Protein AF-A0A183AUZ1-F1 (afdb_monomer)

Mean predicted aligned error: 12.23 Å

Secondary structure (DSSP, 8-state):
------------HHHHHHHHHHHHHHHHHHHHHHHHHHHHHHHHH-HHHHHHHHHHTT--TTSHHHHHHHHHHHHHHHHGGGG---------

Organism: NCBI:txid27848

Radius of gyration: 25.07 Å; Cα contacts (8 Å, |Δi|>4): 16; chains: 1; bounding box: 83×48×42 Å

pLDDT: mean 79.12, std 14.85, range [37.88, 94.81]

Structure (mmCIF, N/CA/C/O backbone):
data_AF-A0A183AUZ1-F1
#
_entry.id   AF-A0A183AUZ1-F1
#
loop_
_atom_site.group_PDB
_atom_site.id
_atom_site.type_symbol
_atom_site.label_atom_id
_atom_site.label_alt_id
_atom_site.label_comp_id
_atom_site.label_asym_id
_atom_site.label_entity_id
_atom_site.label_seq_id
_atom_site.pdbx_PDB_ins_code
_atom_site.Cartn_x
_atom_site.Cartn_y
_atom_site.Cartn_z
_atom_site.occupancy
_atom_site.B_iso_or_equiv
_atom_site.auth_seq_id
_atom_site.auth_comp_id
_atom_site.auth_asym_id
_atom_site.auth_atom_id
_atom_site.pdbx_PDB_model_num
ATOM 1 N N . MET A 1 1 ? 66.352 -12.534 -24.103 1.00 37.88 1 MET A N 1
ATOM 2 C CA . MET A 1 1 ? 65.254 -12.072 -24.982 1.00 37.88 1 MET A CA 1
ATOM 3 C C . MET A 1 1 ? 64.105 -13.055 -24.801 1.00 37.88 1 MET A C 1
ATOM 5 O O . MET A 1 1 ? 64.352 -14.234 -24.957 1.00 37.88 1 MET A O 1
ATOM 9 N N . SER A 1 2 ? 62.890 -12.739 -24.373 1.00 38.69 2 SER A N 1
ATOM 10 C CA . SER A 1 2 ? 62.266 -11.484 -23.966 1.00 38.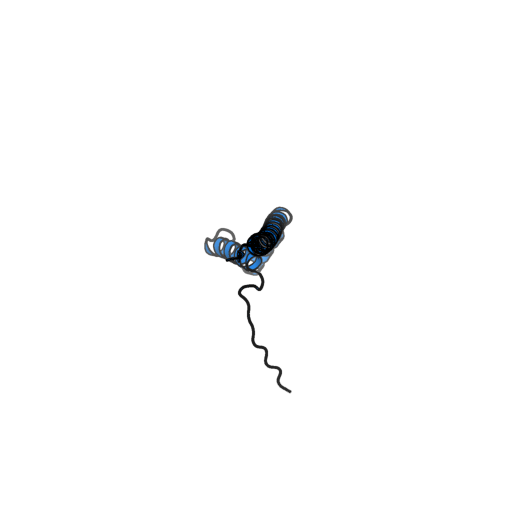69 2 SER A CA 1
ATOM 11 C C . SER A 1 2 ? 61.061 -11.860 -23.094 1.00 38.69 2 SER A C 1
ATOM 13 O O . SER A 1 2 ? 60.316 -12.774 -23.438 1.00 38.69 2 SER A O 1
ATOM 15 N N . ARG A 1 3 ? 60.879 -11.172 -21.959 1.00 47.66 3 ARG A N 1
ATOM 16 C CA . ARG A 1 3 ? 59.600 -11.159 -21.237 1.00 47.66 3 ARG A CA 1
ATOM 17 C C . ARG A 1 3 ? 58.593 -10.458 -22.146 1.00 47.66 3 ARG A C 1
ATOM 19 O O . ARG A 1 3 ? 58.834 -9.313 -22.512 1.00 47.66 3 ARG A O 1
ATOM 26 N N . LEU A 1 4 ? 57.500 -11.122 -22.501 1.00 43.28 4 LEU A N 1
ATOM 27 C CA . LEU A 1 4 ? 56.357 -10.485 -23.150 1.00 43.28 4 LEU A CA 1
ATOM 28 C C . LEU A 1 4 ? 55.141 -10.630 -22.236 1.00 43.28 4 LEU A C 1
ATOM 30 O O . LEU A 1 4 ? 54.508 -11.677 -22.141 1.00 43.28 4 LEU A O 1
ATOM 34 N N . SER A 1 5 ? 54.964 -9.557 -21.467 1.00 45.41 5 SER A N 1
ATOM 35 C CA . SER A 1 5 ? 53.728 -8.937 -20.997 1.00 45.41 5 SER A CA 1
ATOM 36 C C . SER A 1 5 ? 52.470 -9.806 -20.968 1.00 45.41 5 SER A C 1
ATOM 38 O O . SER A 1 5 ? 51.751 -9.935 -21.956 1.00 45.41 5 SER A O 1
ATOM 40 N N . ARG A 1 6 ? 52.126 -10.281 -19.767 1.00 47.62 6 ARG A N 1
ATOM 41 C CA . ARG A 1 6 ? 50.735 -10.561 -19.387 1.00 47.62 6 ARG A CA 1
ATOM 42 C C . ARG A 1 6 ? 50.053 -9.246 -18.995 1.00 47.62 6 ARG A C 1
ATOM 44 O O . ARG A 1 6 ? 49.684 -9.073 -17.845 1.00 47.62 6 ARG A O 1
ATOM 51 N N . ASP A 1 7 ? 49.911 -8.340 -19.954 1.00 47.31 7 ASP A N 1
ATOM 52 C CA . ASP A 1 7 ? 49.096 -7.130 -19.823 1.00 47.31 7 ASP A CA 1
ATOM 53 C C . ASP A 1 7 ? 48.109 -7.087 -20.991 1.00 47.31 7 ASP A C 1
ATOM 55 O O . ASP A 1 7 ? 48.272 -6.357 -21.962 1.00 47.31 7 ASP A O 1
ATOM 59 N N . VAL A 1 8 ? 47.065 -7.910 -20.899 1.00 47.84 8 VAL A N 1
ATOM 60 C CA . VAL A 1 8 ? 45.774 -7.593 -21.518 1.00 47.84 8 VAL A CA 1
ATOM 61 C C . VAL A 1 8 ? 44.773 -7.558 -20.376 1.00 47.84 8 VAL A C 1
ATOM 63 O O . VAL A 1 8 ? 44.098 -8.529 -20.040 1.00 47.84 8 VAL A O 1
ATOM 66 N N . LEU A 1 9 ? 44.773 -6.407 -19.711 1.00 49.94 9 LEU A N 1
ATOM 67 C CA . LEU A 1 9 ? 43.727 -5.960 -18.814 1.00 49.94 9 LEU A CA 1
ATOM 68 C C . LEU A 1 9 ? 42.412 -5.973 -19.610 1.00 49.94 9 LEU A C 1
ATOM 70 O O . LEU A 1 9 ? 42.254 -5.188 -20.538 1.00 49.94 9 LEU A O 1
ATOM 74 N N . ILE A 1 10 ? 41.483 -6.872 -19.281 1.00 52.34 10 ILE A N 1
ATOM 75 C CA . ILE A 1 10 ? 40.089 -6.799 -19.740 1.00 52.34 10 ILE A CA 1
ATOM 76 C C . ILE A 1 10 ? 39.328 -5.997 -18.672 1.00 52.34 10 ILE A C 1
ATOM 78 O O . ILE A 1 10 ? 38.973 -6.578 -17.644 1.00 52.34 10 ILE A O 1
ATOM 82 N N . PRO A 1 11 ? 39.025 -4.694 -18.849 1.00 52.84 11 PRO A N 1
ATOM 83 C CA . PRO A 1 11 ? 38.349 -3.907 -17.827 1.00 52.84 11 PRO A CA 1
ATOM 84 C C . PRO A 1 11 ? 36.829 -3.883 -18.056 1.00 52.84 11 PRO A C 1
ATOM 86 O O . PRO A 1 11 ? 36.185 -2.872 -17.808 1.00 52.84 11 PRO A O 1
ATOM 89 N N . HIS A 1 12 ? 36.228 -4.974 -18.552 1.00 53.34 12 HIS A N 1
ATOM 90 C CA . HIS A 1 12 ? 34.821 -4.953 -18.983 1.00 53.34 12 HIS A CA 1
ATOM 91 C C . HIS A 1 12 ? 33.857 -5.857 -18.205 1.00 53.34 12 HIS A C 1
ATOM 93 O O . HIS A 1 12 ? 32.649 -5.641 -18.289 1.00 53.34 12 HIS A O 1
ATOM 99 N N . ARG A 1 13 ? 34.343 -6.806 -17.388 1.00 51.72 13 ARG A N 1
ATOM 100 C CA . ARG A 1 13 ? 33.450 -7.594 -16.512 1.00 51.72 13 ARG A CA 1
ATOM 101 C C . ARG A 1 13 ? 32.897 -6.758 -15.355 1.00 51.72 13 ARG A C 1
ATOM 103 O O . ARG A 1 13 ? 31.696 -6.765 -15.127 1.00 51.72 13 ARG A O 1
ATOM 110 N N . GLY A 1 14 ? 33.741 -5.959 -14.697 1.00 59.47 14 GLY A N 1
ATOM 111 C CA . GLY A 1 14 ? 33.330 -5.162 -13.534 1.00 59.47 14 GLY A CA 1
ATOM 112 C C . GLY A 1 14 ? 32.326 -4.047 -13.852 1.00 59.47 14 GLY A C 1
ATOM 113 O O . GLY A 1 14 ? 31.401 -3.821 -13.077 1.00 59.47 14 GLY A O 1
ATOM 114 N N . ALA A 1 15 ? 32.462 -3.374 -14.999 1.00 68.00 15 ALA A N 1
ATOM 115 C CA . ALA A 1 15 ? 31.552 -2.297 -15.395 1.00 68.00 15 ALA A CA 1
ATOM 116 C C . ALA A 1 15 ? 30.169 -2.822 -15.821 1.00 68.00 15 ALA A C 1
ATOM 118 O O . ALA A 1 15 ? 29.154 -2.293 -15.372 1.00 68.00 15 ALA A O 1
ATOM 119 N N . ALA A 1 16 ? 30.119 -3.888 -16.629 1.00 66.06 16 ALA A N 1
ATOM 120 C CA . ALA A 1 16 ? 28.861 -4.493 -17.068 1.00 66.06 16 ALA A CA 1
ATOM 121 C C . ALA A 1 16 ? 28.093 -5.129 -15.897 1.00 66.06 16 ALA A C 1
ATOM 123 O O . ALA A 1 16 ? 26.882 -4.963 -15.779 1.00 66.06 16 ALA A O 1
ATOM 124 N N . GLU A 1 17 ? 28.798 -5.795 -14.981 1.00 63.41 17 GLU A N 1
ATOM 125 C CA . GLU A 1 17 ? 28.192 -6.443 -13.817 1.00 63.41 17 GLU A CA 1
ATOM 126 C C . GLU A 1 17 ? 27.719 -5.426 -12.767 1.00 63.41 17 GLU A C 1
ATOM 128 O O . GLU A 1 17 ? 26.631 -5.571 -12.205 1.00 63.41 17 GLU A O 1
ATOM 133 N N . LYS A 1 18 ? 28.470 -4.330 -12.571 1.00 68.19 18 LYS A N 1
ATOM 134 C CA . LYS A 1 18 ? 28.028 -3.188 -11.757 1.00 68.19 18 LYS A CA 1
ATOM 135 C C . LYS A 1 18 ? 26.814 -2.495 -12.378 1.00 68.19 18 LYS A C 1
ATOM 137 O O . LYS A 1 18 ? 25.864 -2.215 -11.654 1.00 68.19 18 LYS A O 1
ATOM 142 N N . SER A 1 19 ? 26.816 -2.268 -13.694 1.00 65.38 19 SER A N 1
ATOM 143 C CA . SER A 1 19 ? 25.707 -1.637 -14.424 1.00 65.38 19 SER A CA 1
ATOM 144 C C . SER A 1 19 ? 24.437 -2.493 -14.407 1.00 65.38 19 SER A C 1
ATOM 146 O O . SER A 1 19 ? 23.364 -1.962 -14.147 1.00 65.38 19 SER A O 1
ATOM 148 N N . MET A 1 20 ? 24.540 -3.815 -14.578 1.00 67.62 20 MET A N 1
ATOM 149 C CA . MET A 1 20 ? 23.402 -4.739 -14.493 1.00 67.62 20 MET A CA 1
ATOM 150 C C . MET A 1 20 ? 22.782 -4.762 -13.091 1.00 67.62 20 MET A C 1
ATOM 152 O O . MET A 1 20 ? 21.559 -4.715 -12.962 1.00 67.62 20 MET A O 1
ATOM 156 N N . ARG A 1 21 ? 23.612 -4.798 -12.037 1.00 65.12 21 ARG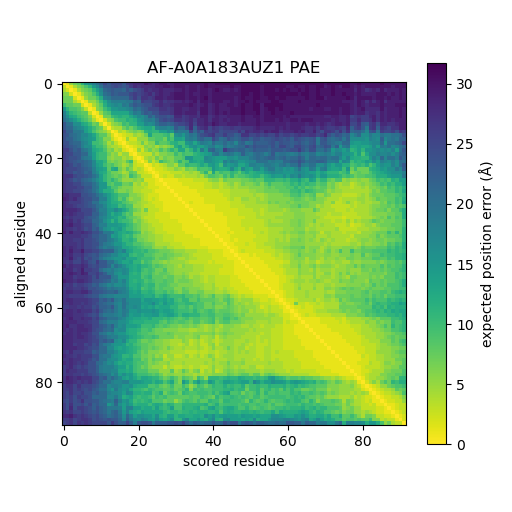 A N 1
ATOM 157 C CA . ARG A 1 21 ? 23.124 -4.725 -10.651 1.00 65.12 21 ARG A CA 1
ATOM 158 C C . ARG A 1 21 ? 22.453 -3.384 -10.368 1.00 65.12 21 ARG A C 1
ATOM 160 O O . ARG A 1 21 ? 21.362 -3.383 -9.814 1.00 65.12 21 ARG A O 1
ATOM 167 N N . HIS A 1 22 ? 23.064 -2.271 -10.778 1.00 75.06 22 HIS A N 1
ATOM 168 C CA . HIS A 1 22 ? 22.464 -0.942 -10.614 1.00 75.06 22 HIS A CA 1
ATOM 169 C C . HIS A 1 22 ? 21.146 -0.824 -11.382 1.00 75.06 22 HIS A C 1
ATOM 171 O O . HIS A 1 22 ? 20.125 -0.528 -10.782 1.00 75.06 22 HIS A O 1
ATOM 177 N N . GLY A 1 23 ? 21.123 -1.189 -12.665 1.00 76.50 23 GLY A N 1
ATOM 178 C CA . GLY A 1 23 ? 19.917 -1.102 -13.486 1.00 76.50 23 GLY A CA 1
ATOM 179 C C . GLY A 1 23 ? 18.778 -2.009 -13.006 1.00 76.50 23 GLY A C 1
ATOM 180 O O . GLY A 1 23 ? 17.609 -1.668 -13.175 1.00 76.50 23 GLY A O 1
ATOM 181 N N . ALA A 1 24 ? 19.084 -3.155 -12.387 1.00 75.81 24 ALA A N 1
ATOM 182 C CA . ALA A 1 24 ? 18.079 -3.997 -11.737 1.00 75.81 24 ALA A CA 1
ATOM 183 C C . ALA A 1 24 ? 17.532 -3.359 -10.446 1.00 75.81 24 ALA A C 1
ATOM 185 O O . ALA A 1 24 ? 16.324 -3.407 -10.210 1.00 75.81 24 ALA A O 1
ATOM 186 N N . VAL A 1 25 ? 18.395 -2.727 -9.643 1.00 78.88 25 VAL A N 1
ATOM 187 C CA . VAL A 1 25 ? 18.002 -1.974 -8.439 1.00 78.88 25 VAL A CA 1
ATOM 188 C C . VAL A 1 25 ? 17.137 -0.766 -8.806 1.00 78.88 25 VAL A C 1
ATOM 190 O O . VAL A 1 25 ? 16.075 -0.591 -8.212 1.00 78.88 25 VAL A O 1
ATOM 193 N N . ASP A 1 26 ? 17.515 -0.005 -9.833 1.00 84.75 26 ASP A N 1
ATOM 194 C CA . ASP A 1 26 ? 16.776 1.176 -10.293 1.00 84.75 26 ASP A CA 1
ATOM 195 C C . ASP A 1 26 ? 15.359 0.804 -10.755 1.00 84.75 26 ASP A C 1
ATOM 197 O O . ASP A 1 26 ? 14.375 1.452 -10.395 1.00 84.75 26 ASP A O 1
ATOM 201 N N . LYS A 1 27 ? 15.224 -0.302 -11.501 1.00 85.88 27 LYS A N 1
ATOM 202 C CA . LYS A 1 27 ? 13.915 -0.829 -11.920 1.00 85.88 27 LYS A CA 1
ATOM 203 C C . LYS A 1 27 ? 13.064 -1.277 -10.733 1.00 85.88 27 LYS A C 1
ATOM 205 O O . LYS A 1 27 ? 11.864 -1.007 -10.716 1.00 85.88 27 LYS A O 1
ATOM 210 N N . ALA A 1 28 ? 13.666 -1.943 -9.745 1.00 83.94 28 ALA A N 1
ATOM 211 C CA . ALA A 1 28 ? 12.958 -2.361 -8.538 1.00 83.94 28 ALA A CA 1
ATOM 212 C C . ALA A 1 28 ? 12.450 -1.147 -7.742 1.00 83.94 28 ALA A C 1
ATOM 214 O O . ALA A 1 28 ? 11.285 -1.112 -7.348 1.00 83.94 28 ALA A O 1
ATOM 215 N N . GLN A 1 29 ? 13.281 -0.116 -7.575 1.00 85.81 29 GLN A N 1
ATOM 216 C CA . GLN A 1 29 ? 12.900 1.129 -6.906 1.00 85.81 29 GLN A CA 1
ATOM 217 C C . GLN A 1 29 ? 11.806 1.888 -7.669 1.00 85.81 29 GLN A C 1
ATOM 219 O O . GLN A 1 29 ? 10.858 2.373 -7.050 1.00 85.81 29 GLN A O 1
ATOM 224 N N . ALA A 1 30 ? 11.878 1.939 -9.003 1.00 88.94 30 ALA A N 1
ATOM 225 C CA . ALA A 1 30 ? 10.842 2.549 -9.834 1.00 88.94 30 ALA A CA 1
ATOM 226 C C . ALA A 1 30 ? 9.486 1.835 -9.681 1.00 88.94 30 ALA A C 1
ATOM 228 O O . ALA A 1 30 ? 8.453 2.488 -9.523 1.00 88.94 30 ALA A O 1
ATOM 229 N N . ALA A 1 31 ? 9.483 0.498 -9.657 1.00 86.44 31 ALA A N 1
ATOM 230 C CA . ALA A 1 31 ? 8.273 -0.290 -9.430 1.00 86.44 31 ALA A CA 1
ATOM 231 C C . ALA A 1 31 ? 7.685 -0.059 -8.025 1.00 86.44 31 ALA A C 1
ATOM 233 O O . ALA A 1 31 ? 6.480 0.161 -7.893 1.00 86.44 31 ALA A O 1
ATOM 234 N N . MET A 1 32 ? 8.526 -0.035 -6.983 1.00 87.00 32 MET A N 1
A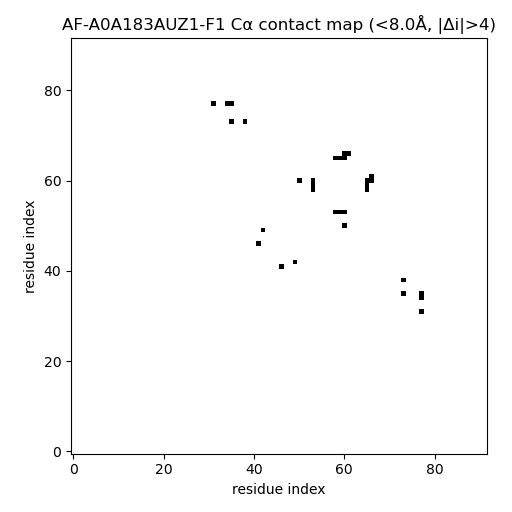TOM 235 C CA . MET A 1 32 ? 8.094 0.298 -5.617 1.00 87.00 32 MET A CA 1
ATOM 236 C C . MET A 1 32 ? 7.481 1.702 -5.545 1.00 87.00 32 MET A C 1
ATOM 238 O O . MET A 1 32 ? 6.439 1.893 -4.917 1.00 87.00 32 MET A O 1
ATOM 242 N N . GLY A 1 33 ? 8.092 2.678 -6.223 1.00 90.75 33 GLY A N 1
ATOM 243 C CA . GLY A 1 33 ? 7.573 4.041 -6.317 1.00 90.75 33 GLY A CA 1
ATOM 244 C C . GLY A 1 33 ? 6.188 4.099 -6.966 1.00 90.75 33 GLY A C 1
ATOM 245 O O . GLY A 1 33 ? 5.287 4.749 -6.434 1.00 90.75 33 GLY A O 1
ATOM 246 N N . ALA A 1 34 ? 5.985 3.364 -8.063 1.00 92.50 34 ALA A N 1
ATOM 247 C CA . ALA A 1 34 ? 4.689 3.273 -8.731 1.00 92.50 34 ALA A CA 1
ATOM 248 C C . ALA A 1 34 ? 3.615 2.638 -7.832 1.00 92.50 34 ALA A C 1
ATOM 250 O O . ALA A 1 34 ? 2.496 3.145 -7.762 1.00 92.50 34 ALA A O 1
ATOM 251 N N . ILE A 1 35 ? 3.955 1.576 -7.093 1.00 91.25 35 ILE A N 1
ATOM 252 C CA . ILE A 1 35 ? 3.034 0.940 -6.139 1.00 91.25 35 ILE A CA 1
ATOM 253 C C . ILE A 1 35 ? 2.641 1.919 -5.029 1.00 91.25 35 ILE A C 1
ATOM 255 O O . ILE A 1 35 ? 1.453 2.060 -4.744 1.00 91.25 35 ILE A O 1
ATOM 259 N N . ARG A 1 36 ? 3.598 2.653 -4.446 1.00 89.19 36 ARG A N 1
ATOM 260 C CA . ARG A 1 36 ? 3.292 3.673 -3.432 1.00 89.19 36 ARG A CA 1
ATOM 261 C C . ARG A 1 36 ? 2.340 4.737 -3.982 1.00 89.19 36 ARG A C 1
ATOM 263 O O . ARG A 1 36 ? 1.346 5.055 -3.336 1.00 89.19 36 ARG A O 1
ATOM 270 N N . ALA A 1 37 ? 2.598 5.249 -5.186 1.00 91.88 37 ALA A N 1
ATOM 271 C CA . ALA A 1 37 ? 1.724 6.233 -5.822 1.00 91.88 37 ALA A CA 1
ATOM 272 C C . ALA A 1 37 ? 0.303 5.687 -6.050 1.00 91.88 37 ALA A C 1
ATOM 274 O O . ALA A 1 37 ? -0.678 6.394 -5.822 1.00 91.88 37 ALA A O 1
ATOM 275 N N . LEU A 1 38 ? 0.179 4.416 -6.446 1.00 92.50 38 LEU A N 1
ATOM 276 C CA . LEU A 1 38 ? -1.113 3.750 -6.602 1.00 92.50 38 LEU A CA 1
ATOM 277 C C . LEU A 1 38 ? -1.860 3.618 -5.269 1.00 92.50 38 LEU A C 1
ATOM 279 O O . LEU A 1 38 ? -3.057 3.892 -5.236 1.00 92.50 38 LEU A O 1
ATOM 283 N N . ILE A 1 39 ? -1.179 3.247 -4.180 1.00 89.38 39 ILE A N 1
ATOM 284 C CA . ILE A 1 39 ? -1.781 3.166 -2.838 1.00 89.38 39 ILE A CA 1
ATOM 285 C C . ILE A 1 39 ? -2.342 4.532 -2.430 1.00 89.38 39 ILE A C 1
ATOM 287 O O . ILE A 1 39 ? -3.523 4.636 -2.101 1.00 89.38 39 ILE A O 1
ATOM 291 N N . GLN A 1 40 ? -1.531 5.589 -2.536 1.00 89.12 40 GLN A N 1
ATOM 292 C CA . GLN A 1 40 ? -1.943 6.950 -2.176 1.00 89.12 40 GLN A CA 1
ATOM 293 C C . GLN A 1 40 ? -3.114 7.443 -3.033 1.00 89.12 40 GLN A C 1
ATOM 295 O O . GLN A 1 40 ? -4.073 8.017 -2.519 1.00 89.12 40 GLN A O 1
ATOM 300 N N . ARG A 1 41 ? -3.095 7.147 -4.338 1.00 92.94 41 ARG A N 1
ATOM 301 C CA . ARG A 1 41 ? -4.207 7.466 -5.237 1.00 92.94 41 ARG A CA 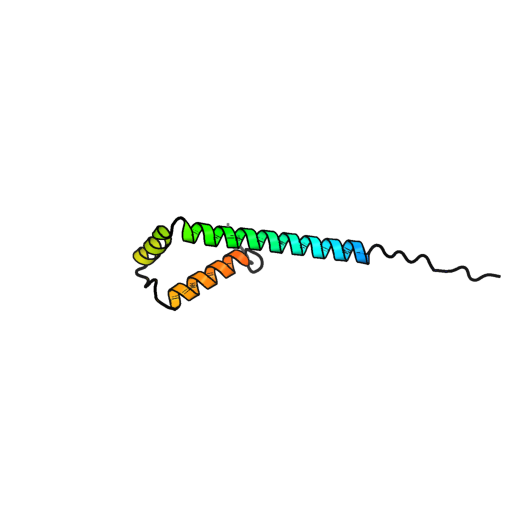1
ATOM 302 C C . ARG A 1 41 ? -5.502 6.769 -4.815 1.00 92.94 41 ARG A C 1
ATOM 304 O O . ARG A 1 41 ? -6.544 7.409 -4.783 1.00 92.94 41 ARG A O 1
ATOM 311 N N . ARG A 1 42 ? -5.457 5.476 -4.482 1.00 90.06 42 ARG A N 1
ATOM 312 C CA . ARG A 1 42 ? -6.648 4.713 -4.067 1.00 90.06 42 ARG A CA 1
ATOM 313 C C . ARG A 1 42 ? -7.225 5.223 -2.747 1.00 90.06 42 ARG A C 1
ATOM 315 O O . ARG A 1 42 ? -8.444 5.321 -2.636 1.00 90.06 42 ARG A O 1
ATOM 322 N N . LEU A 1 43 ? -6.360 5.581 -1.796 1.00 84.62 43 LEU A N 1
ATOM 323 C CA . LEU A 1 43 ? -6.755 6.210 -0.532 1.00 84.62 43 LEU A CA 1
ATOM 324 C C . LEU A 1 43 ? -7.482 7.542 -0.770 1.00 84.62 43 LEU A C 1
ATOM 326 O O . LEU A 1 43 ? -8.494 7.808 -0.129 1.00 84.62 43 LEU A O 1
ATOM 330 N N . ALA A 1 44 ? -7.001 8.350 -1.720 1.00 88.31 44 ALA A N 1
ATOM 331 C CA . ALA A 1 44 ? -7.599 9.641 -2.050 1.00 88.31 44 ALA A CA 1
ATOM 332 C C . ALA A 1 44 ? -8.897 9.530 -2.873 1.00 88.31 44 ALA A C 1
ATOM 334 O O . ALA A 1 44 ? -9.828 10.299 -2.656 1.00 88.31 44 ALA A O 1
ATOM 335 N N . GLU A 1 45 ? -8.973 8.593 -3.825 1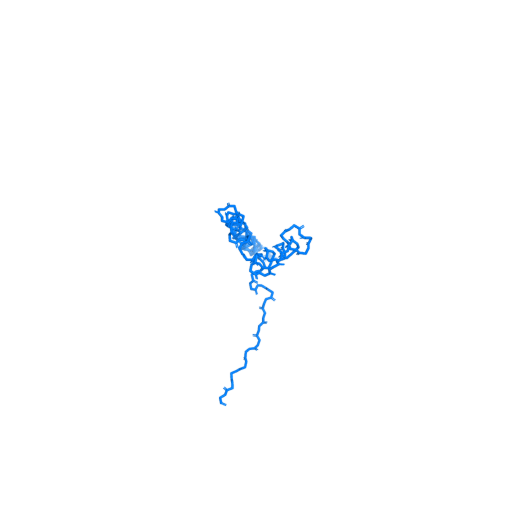.00 94.81 45 GLU A N 1
ATOM 336 C CA . GLU A 1 45 ? -10.132 8.450 -4.720 1.00 94.81 45 GLU A CA 1
ATOM 337 C C . GLU A 1 45 ? -11.353 7.828 -4.039 1.00 94.81 45 GLU A C 1
ATOM 339 O O . GLU A 1 45 ? -12.481 8.119 -4.440 1.00 94.81 45 GLU A O 1
ATOM 344 N N . ARG A 1 46 ? -11.143 6.935 -3.063 1.00 90.81 46 ARG A N 1
ATOM 345 C CA . ARG A 1 46 ? -12.216 6.198 -2.374 1.00 90.81 46 ARG A CA 1
ATOM 346 C C . ARG A 1 46 ? -11.978 6.083 -0.864 1.00 90.81 46 ARG A C 1
ATOM 348 O O . ARG A 1 46 ? -11.826 4.970 -0.349 1.00 90.81 46 ARG A O 1
ATOM 355 N N . PRO A 1 47 ? -11.949 7.211 -0.132 1.00 86.81 47 PRO A N 1
ATOM 356 C CA . PRO A 1 47 ? -11.803 7.192 1.325 1.00 86.81 47 PRO A CA 1
ATOM 357 C C . PRO A 1 47 ? -12.991 6.505 2.025 1.00 86.81 47 PRO A C 1
ATOM 359 O O . PRO A 1 47 ? -12.841 5.962 3.120 1.00 86.81 47 PRO A O 1
ATOM 362 N N . ASP A 1 48 ? -14.155 6.473 1.372 1.00 90.38 48 ASP A N 1
ATOM 363 C CA . ASP A 1 48 ? -15.386 5.830 1.832 1.00 90.38 48 ASP A CA 1
ATOM 364 C C . ASP A 1 48 ? -15.215 4.326 2.079 1.00 90.38 48 ASP A C 1
ATOM 366 O O . ASP A 1 48 ? -15.739 3.801 3.060 1.00 90.38 48 ASP A O 1
ATOM 370 N N . LEU A 1 49 ? -14.421 3.634 1.255 1.00 89.50 49 LEU A N 1
ATOM 371 C CA . LEU A 1 49 ? -14.175 2.200 1.424 1.00 89.50 49 LEU A CA 1
ATOM 372 C C . LEU A 1 49 ? -13.425 1.899 2.725 1.00 89.50 49 LEU A C 1
ATOM 374 O O . LEU A 1 49 ? -13.723 0.915 3.398 1.00 89.50 49 LEU A O 1
ATOM 378 N N . PHE A 1 50 ? -12.478 2.755 3.107 1.00 81.94 50 PHE A N 1
ATOM 379 C CA . PHE A 1 50 ? -11.717 2.587 4.344 1.00 81.94 50 PHE A CA 1
ATOM 380 C C . PHE A 1 50 ? -12.585 2.863 5.574 1.00 81.94 50 PHE A C 1
ATOM 382 O O . PHE A 1 50 ? -12.534 2.101 6.539 1.00 81.94 50 PHE A O 1
ATOM 389 N N . GLN A 1 51 ? -13.445 3.886 5.513 1.00 84.19 51 GLN A N 1
ATOM 390 C CA . GLN A 1 51 ? -14.445 4.130 6.557 1.00 84.19 51 GLN A CA 1
ATOM 391 C C . GLN A 1 51 ? -15.458 2.988 6.666 1.00 84.19 51 GLN A C 1
ATOM 393 O O . GLN A 1 51 ? -15.823 2.605 7.774 1.00 84.19 51 GLN A O 1
ATOM 398 N N . PHE A 1 52 ? -15.887 2.416 5.539 1.00 90.75 52 PHE A N 1
ATOM 399 C CA . PHE A 1 52 ? -16.799 1.277 5.522 1.00 90.75 52 PHE A CA 1
ATOM 400 C C . PHE A 1 52 ? -16.175 0.035 6.163 1.00 90.75 52 PHE A C 1
ATOM 402 O O . PHE A 1 52 ? -16.799 -0.614 6.995 1.00 90.75 52 PHE A O 1
ATOM 409 N N . VAL A 1 53 ? -14.923 -0.287 5.837 1.00 88.31 53 VAL A N 1
ATOM 410 C CA . VAL A 1 53 ? -14.218 -1.396 6.496 1.00 88.31 53 VAL A CA 1
ATOM 411 C C . VAL A 1 53 ? -14.110 -1.136 8.001 1.00 88.31 53 VAL A C 1
ATOM 413 O O . VAL A 1 53 ? -14.424 -2.017 8.798 1.00 88.31 53 VAL A O 1
ATOM 416 N N . ALA A 1 54 ? -13.736 0.080 8.407 1.00 86.44 54 ALA A N 1
ATOM 417 C CA . ALA A 1 54 ? -13.650 0.428 9.820 1.00 86.44 54 ALA A CA 1
ATOM 418 C C . ALA A 1 54 ? -15.003 0.309 10.540 1.00 86.44 54 ALA A C 1
ATOM 420 O O . ALA A 1 54 ? -15.042 -0.187 11.662 1.00 86.44 54 ALA A O 1
ATOM 421 N 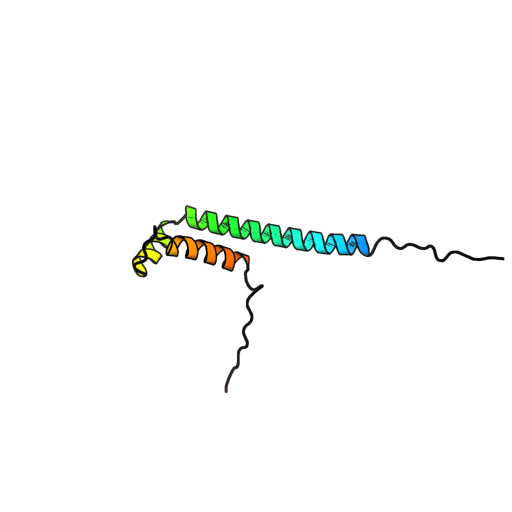N . SER A 1 55 ? -16.113 0.688 9.899 1.00 88.44 55 SER A N 1
ATOM 422 C CA . SER A 1 55 ? -17.447 0.553 10.491 1.00 88.44 55 SER A CA 1
ATOM 423 C C . SER A 1 55 ? -17.877 -0.910 10.626 1.00 88.44 55 SER A C 1
ATOM 425 O O . SER A 1 55 ? -18.379 -1.295 11.681 1.00 88.44 55 SER A O 1
ATOM 427 N N . VAL A 1 56 ? -17.609 -1.745 9.615 1.00 93.00 56 VAL A N 1
ATOM 428 C CA . VAL A 1 56 ? -17.881 -3.193 9.649 1.00 93.00 56 VAL A CA 1
ATOM 429 C C . VAL A 1 56 ? -17.138 -3.868 10.802 1.00 93.00 56 VAL A C 1
ATOM 431 O O . VAL A 1 56 ? -17.717 -4.689 11.510 1.00 93.00 56 VAL A O 1
ATOM 434 N N . PHE A 1 57 ? -15.878 -3.491 11.030 1.00 88.81 57 PHE A N 1
ATOM 435 C CA . PHE A 1 57 ? -15.059 -4.028 12.119 1.00 88.81 57 PHE A CA 1
ATOM 436 C C . PHE A 1 57 ? -15.138 -3.212 13.418 1.00 88.81 57 PHE A C 1
ATOM 438 O O . PHE A 1 57 ? -14.345 -3.454 14.325 1.00 88.81 57 PHE A O 1
ATOM 445 N N . GLN A 1 58 ? -16.059 -2.243 13.519 1.00 89.12 58 GLN A N 1
ATOM 446 C CA . GLN A 1 58 ? -16.241 -1.373 14.693 1.00 89.12 58 GLN A CA 1
ATOM 447 C C . GLN A 1 58 ? -14.923 -0.758 15.205 1.00 89.12 58 GLN A C 1
A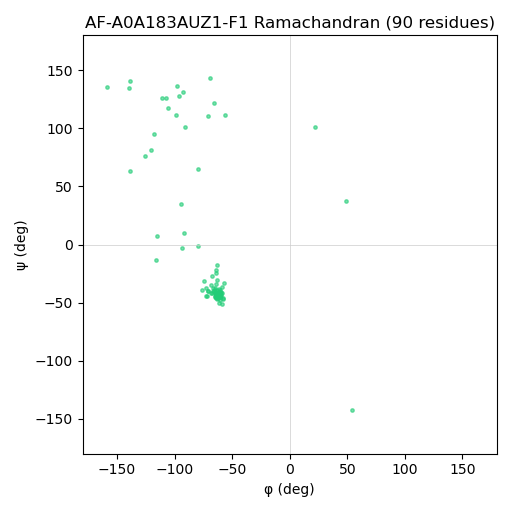TOM 449 O O . GLN A 1 58 ? -14.681 -0.633 16.404 1.00 89.12 58 GLN A O 1
ATOM 454 N N . THR A 1 59 ? -14.036 -0.405 14.278 1.00 85.06 59 THR A N 1
ATOM 455 C CA . THR A 1 59 ? -12.700 0.117 14.560 1.00 85.06 59 THR A CA 1
ATOM 456 C C . THR A 1 59 ? -12.726 1.639 14.605 1.00 85.06 59 THR A C 1
ATOM 458 O O . THR A 1 59 ? -13.218 2.288 13.683 1.00 85.06 59 THR A O 1
ATOM 461 N N . ASP A 1 60 ? -12.139 2.222 15.650 1.00 85.56 60 ASP A N 1
ATOM 462 C CA . ASP A 1 60 ? -11.914 3.665 15.708 1.00 85.56 60 ASP A CA 1
ATOM 463 C C . ASP A 1 60 ? -10.820 4.076 14.710 1.00 85.56 60 ASP A C 1
ATOM 465 O O . ASP A 1 60 ? -9.636 3.773 14.894 1.00 85.56 60 ASP A O 1
ATOM 469 N N . VAL A 1 61 ? -11.232 4.792 13.662 1.00 82.19 61 VAL A N 1
ATOM 470 C CA . VAL A 1 61 ? -10.362 5.293 12.588 1.00 82.19 61 VAL A CA 1
ATOM 471 C C . VAL A 1 61 ? -9.329 6.315 13.064 1.00 82.19 61 VAL A C 1
ATOM 473 O O . VAL A 1 61 ? -8.299 6.476 12.416 1.00 82.19 61 VAL A O 1
ATOM 476 N N . ASN A 1 62 ? -9.569 6.984 14.195 1.00 83.31 62 ASN A N 1
ATOM 477 C CA . ASN A 1 62 ? -8.636 7.956 14.770 1.00 83.31 62 ASN A CA 1
ATOM 478 C C . ASN A 1 62 ? -7.695 7.324 15.805 1.00 83.31 62 ASN A C 1
ATOM 480 O O . ASN A 1 62 ? -6.813 7.996 16.348 1.00 83.31 62 ASN A O 1
ATOM 484 N N . SER A 1 63 ? -7.868 6.034 16.098 1.00 87.00 63 SER A N 1
ATOM 485 C CA . SER A 1 63 ? -7.016 5.339 17.052 1.00 87.00 63 SER A CA 1
ATOM 486 C C . SER A 1 63 ? -5.596 5.171 16.507 1.00 87.00 63 SER A C 1
ATOM 488 O O . SER A 1 63 ? -5.373 4.865 15.335 1.00 87.00 63 SER A O 1
ATOM 490 N N . LYS A 1 64 ? -4.599 5.277 17.395 1.00 87.50 64 LYS A N 1
ATOM 491 C CA . LYS A 1 64 ? -3.190 5.017 17.044 1.00 87.50 64 LYS A CA 1
ATOM 492 C C . LYS A 1 64 ? -2.977 3.611 16.473 1.00 87.50 64 LYS A C 1
ATOM 494 O O . LYS A 1 64 ? -2.121 3.423 15.613 1.00 87.50 64 LYS A O 1
ATOM 499 N N . GLN A 1 65 ? -3.750 2.634 16.952 1.00 86.19 65 GLN A N 1
ATOM 500 C CA . GLN A 1 65 ? -3.710 1.262 16.449 1.00 86.19 65 GLN A CA 1
ATOM 501 C C . GLN A 1 65 ? -4.128 1.207 14.978 1.00 86.19 65 GLN A C 1
ATOM 503 O O . 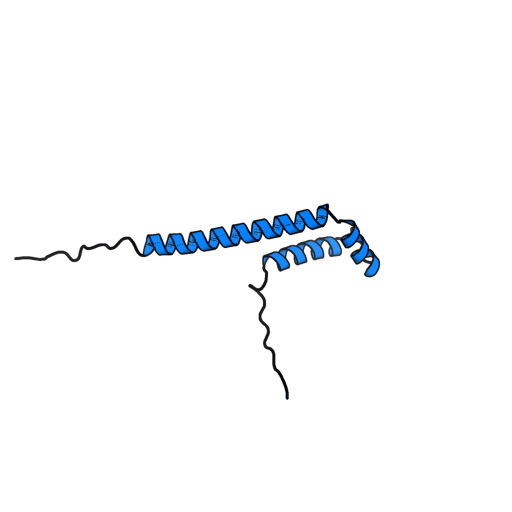GLN A 1 65 ? -3.397 0.627 14.177 1.00 86.19 65 GLN A O 1
ATOM 508 N N . HIS A 1 66 ? -5.223 1.873 14.602 1.00 83.81 66 HIS A N 1
ATOM 509 C CA . HIS A 1 66 ? -5.677 1.921 13.214 1.00 83.81 66 HIS A CA 1
ATOM 510 C C . HIS A 1 66 ? -4.635 2.561 12.284 1.00 83.81 66 HIS A C 1
ATOM 512 O O . HIS A 1 66 ? -4.265 1.961 11.275 1.00 83.81 66 HIS A O 1
ATOM 518 N N . THR A 1 67 ? -4.072 3.714 12.661 1.00 84.75 67 THR A N 1
ATOM 519 C CA . THR A 1 67 ? -3.018 4.375 11.871 1.00 84.75 67 THR A CA 1
ATOM 520 C C . THR A 1 67 ? -1.783 3.484 11.709 1.00 84.75 67 THR A C 1
ATOM 522 O O . THR A 1 67 ? -1.278 3.321 10.600 1.00 84.75 67 THR A O 1
ATOM 525 N N . SER A 1 68 ? -1.331 2.831 12.788 1.00 88.50 68 SER A N 1
ATOM 526 C CA . SER A 1 68 ? -0.186 1.910 12.730 1.00 88.50 68 SER A CA 1
ATOM 527 C C . SER A 1 68 ? -0.445 0.679 11.854 1.00 88.50 68 SER A C 1
ATOM 529 O O . SER A 1 68 ? 0.464 0.204 11.170 1.00 88.50 68 SER A O 1
ATOM 531 N N . ALA A 1 69 ? -1.686 0.183 11.822 1.00 86.56 69 ALA A N 1
ATOM 532 C CA . ALA A 1 69 ? -2.079 -0.930 10.968 1.00 86.56 69 ALA A CA 1
ATOM 533 C C . ALA A 1 69 ? -2.041 -0.538 9.483 1.00 86.56 69 ALA A C 1
ATOM 535 O O . ALA A 1 69 ? -1.523 -1.303 8.672 1.00 86.56 69 ALA A O 1
ATOM 536 N N . LEU A 1 70 ? -2.509 0.664 9.124 1.00 85.81 70 LEU A N 1
ATOM 537 C CA . LEU A 1 70 ? -2.415 1.177 7.751 1.00 85.81 70 LEU A CA 1
ATOM 538 C C . LEU A 1 70 ? -0.955 1.310 7.292 1.00 85.81 70 LEU A C 1
ATOM 540 O O . LEU A 1 70 ? -0.611 0.850 6.202 1.00 85.81 70 LEU A O 1
ATOM 544 N N . GLU A 1 71 ? -0.075 1.851 8.140 1.00 87.50 71 GLU A N 1
ATOM 545 C CA . GLU A 1 71 ? 1.361 1.935 7.841 1.00 87.50 71 GLU A CA 1
ATOM 546 C C . GLU A 1 71 ? 2.006 0.552 7.667 1.00 87.50 71 GLU A C 1
ATOM 548 O O . GLU A 1 71 ? 2.839 0.347 6.779 1.00 87.50 71 GLU A O 1
ATOM 553 N N . PHE A 1 72 ? 1.644 -0.411 8.519 1.00 89.44 72 PHE A N 1
ATOM 554 C CA . PHE A 1 72 ? 2.140 -1.783 8.428 1.00 89.44 72 PHE A CA 1
ATOM 555 C C . PHE A 1 72 ? 1.691 -2.465 7.131 1.00 89.44 72 PHE A C 1
ATOM 557 O O . PHE A 1 72 ? 2.487 -3.149 6.480 1.00 89.44 72 PHE A O 1
ATOM 564 N N . VAL A 1 73 ? 0.437 -2.256 6.728 1.00 88.50 73 VAL A N 1
ATOM 565 C CA . VAL A 1 73 ? -0.109 -2.793 5.479 1.00 88.50 73 VAL A CA 1
ATOM 566 C C . VAL A 1 73 ? 0.595 -2.181 4.268 1.00 88.50 73 VAL A C 1
ATOM 568 O O . VAL A 1 73 ? 1.015 -2.932 3.389 1.00 88.50 73 VAL A O 1
ATOM 571 N N . GLU A 1 74 ? 0.821 -0.862 4.230 1.00 86.75 74 GLU A N 1
ATOM 572 C CA . GLU A 1 74 ? 1.581 -0.225 3.141 1.00 86.75 74 GLU A CA 1
ATOM 573 C C . GLU A 1 74 ? 2.992 -0.823 3.024 1.00 86.75 74 GLU A C 1
ATOM 575 O O . GLU A 1 74 ? 3.420 -1.217 1.935 1.00 86.75 74 GLU A O 1
ATOM 580 N N . LYS A 1 75 ? 3.700 -0.971 4.153 1.00 87.88 75 LYS A N 1
ATOM 581 C CA . LYS A 1 75 ? 5.028 -1.605 4.187 1.00 87.88 75 LYS A CA 1
ATOM 582 C C . LYS A 1 75 ? 4.981 -3.055 3.701 1.00 87.88 75 LYS A C 1
ATOM 584 O O . LYS A 1 75 ? 5.866 -3.465 2.954 1.00 87.88 75 LYS A O 1
ATOM 589 N N . SER A 1 76 ? 3.952 -3.811 4.077 1.00 88.12 76 SER A N 1
ATOM 590 C CA . SER A 1 76 ? 3.774 -5.209 3.663 1.00 88.12 76 SER A CA 1
ATOM 591 C C . SER A 1 76 ? 3.524 -5.339 2.159 1.00 88.12 76 SER A C 1
ATOM 593 O O . SER A 1 76 ? 4.098 -6.216 1.518 1.00 88.12 76 SER A O 1
ATOM 595 N N . ILE A 1 77 ? 2.734 -4.433 1.572 1.00 86.94 77 ILE A N 1
ATOM 596 C CA . ILE A 1 77 ? 2.506 -4.391 0.121 1.00 86.94 77 ILE A CA 1
ATOM 597 C C . ILE A 1 77 ? 3.815 -4.085 -0.617 1.00 86.94 77 ILE A C 1
ATOM 599 O O . ILE A 1 77 ? 4.130 -4.745 -1.606 1.00 86.94 77 ILE A O 1
ATOM 603 N N . LEU A 1 78 ? 4.602 -3.122 -0.125 1.00 85.50 78 LEU A N 1
ATOM 604 C CA . LEU A 1 78 ? 5.889 -2.758 -0.727 1.00 85.50 78 LEU A CA 1
ATOM 605 C C . LEU A 1 78 ? 6.948 -3.861 -0.584 1.00 85.50 78 LEU A C 1
ATOM 607 O O . LEU A 1 78 ? 7.756 -4.048 -1.493 1.00 85.50 78 LEU A O 1
ATOM 611 N N . ALA A 1 79 ? 6.938 -4.607 0.524 1.00 84.12 79 ALA A N 1
ATOM 612 C CA . ALA A 1 79 ? 7.793 -5.779 0.703 1.00 84.12 79 ALA A CA 1
ATOM 613 C C . ALA A 1 79 ? 7.402 -6.926 -0.249 1.00 84.12 79 ALA A C 1
ATOM 615 O O . ALA A 1 79 ? 8.256 -7.735 -0.631 1.00 84.12 79 ALA A O 1
ATOM 616 N N . GLY A 1 80 ? 6.132 -6.992 -0.661 1.00 80.50 80 GLY A N 1
ATOM 617 C CA . GLY A 1 80 ? 5.617 -8.010 -1.571 1.00 80.50 80 GLY A CA 1
ATOM 618 C C . GLY A 1 80 ? 5.916 -9.427 -1.073 1.00 80.50 80 GLY A C 1
ATOM 619 O O . GLY A 1 80 ? 5.919 -9.696 0.125 1.00 80.50 80 GLY A O 1
ATOM 620 N N . ALA A 1 81 ? 6.238 -10.338 -1.993 1.00 76.38 81 ALA A N 1
ATOM 621 C CA . ALA A 1 81 ? 6.584 -11.723 -1.658 1.00 76.38 81 ALA A CA 1
ATOM 622 C C . ALA A 1 81 ? 8.034 -11.910 -1.169 1.00 76.38 81 ALA A C 1
ATOM 624 O O . ALA A 1 81 ? 8.424 -13.026 -0.841 1.00 76.38 81 ALA A O 1
ATOM 625 N N . SER A 1 82 ? 8.849 -10.848 -1.104 1.00 79.19 82 SER A N 1
ATOM 626 C CA . SER A 1 82 ? 10.280 -10.965 -0.768 1.00 79.19 82 SER A CA 1
ATOM 627 C C . SER A 1 82 ? 10.547 -11.502 0.643 1.00 79.19 82 SER A C 1
ATOM 629 O O . SER A 1 82 ? 11.659 -11.932 0.934 1.00 79.19 82 SER A O 1
ATOM 631 N N . GLN A 1 83 ? 9.539 -11.464 1.519 1.00 81.12 83 GLN A N 1
ATOM 632 C CA . GLN A 1 83 ? 9.591 -11.961 2.899 1.00 81.12 83 GLN A CA 1
ATOM 633 C C . GLN A 1 83 ? 8.651 -13.155 3.142 1.00 81.12 83 GLN A C 1
ATOM 635 O O . GLN A 1 83 ? 8.474 -13.575 4.281 1.00 81.12 83 GLN A O 1
ATOM 640 N N . TRP A 1 84 ? 8.022 -13.696 2.094 1.00 82.69 84 TRP A N 1
ATOM 641 C CA . TRP A 1 84 ? 7.003 -14.735 2.221 1.00 82.69 84 TRP A CA 1
ATOM 642 C C . TRP A 1 84 ? 7.564 -16.073 1.743 1.00 82.69 84 TRP A C 1
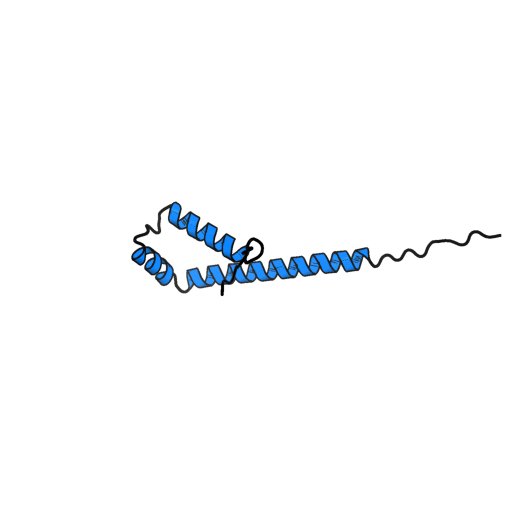ATOM 644 O O . TRP A 1 84 ? 8.042 -16.199 0.618 1.00 82.69 84 TRP A O 1
ATOM 654 N N . SER A 1 85 ? 7.476 -17.096 2.590 1.00 85.62 85 SER A N 1
ATOM 655 C CA . SER A 1 85 ? 7.703 -18.488 2.198 1.00 85.62 85 SER A CA 1
ATOM 656 C C . SER A 1 85 ? 6.657 -19.368 2.874 1.00 85.62 85 SER A C 1
ATOM 658 O O . SER A 1 85 ? 6.281 -19.124 4.018 1.00 85.62 85 SER A O 1
ATOM 660 N N . ALA A 1 86 ? 6.149 -20.369 2.159 1.00 89.62 86 ALA A N 1
ATOM 661 C CA . ALA A 1 86 ? 5.175 -21.312 2.690 1.00 89.62 86 ALA A CA 1
ATOM 662 C C . ALA A 1 86 ? 5.506 -22.718 2.188 1.00 89.62 86 ALA A C 1
ATOM 664 O O . ALA A 1 86 ? 5.777 -22.913 1.002 1.00 89.62 86 ALA A O 1
ATOM 665 N N . LYS A 1 87 ? 5.478 -23.702 3.091 1.00 91.25 87 LYS A N 1
ATOM 666 C CA . LYS A 1 87 ? 5.593 -25.120 2.742 1.00 91.25 87 LYS A CA 1
ATOM 667 C C . LYS A 1 87 ? 4.189 -25.709 2.703 1.00 91.25 87 LYS A C 1
ATOM 669 O O . LYS A 1 87 ? 3.538 -25.813 3.737 1.00 91.25 87 LYS A O 1
ATOM 674 N N . ILE A 1 88 ? 3.730 -26.073 1.514 1.00 90.75 88 ILE A N 1
ATOM 675 C CA . ILE A 1 88 ? 2.410 -26.673 1.309 1.00 90.75 88 ILE A CA 1
ATOM 676 C C . ILE A 1 88 ? 2.587 -28.193 1.264 1.00 90.75 88 ILE A C 1
ATOM 678 O O . ILE A 1 88 ? 3.429 -28.691 0.517 1.00 90.75 88 ILE A O 1
ATOM 682 N N . ALA A 1 89 ? 1.815 -28.924 2.066 1.00 92.19 89 ALA A N 1
ATOM 683 C CA . ALA A 1 89 ? 1.718 -30.379 1.996 1.00 92.19 89 ALA A CA 1
ATOM 684 C C . ALA A 1 89 ? 0.325 -30.750 1.476 1.00 92.19 89 ALA A C 1
ATOM 686 O O . ALA A 1 89 ? -0.675 -30.289 2.019 1.00 92.19 89 ALA A O 1
ATOM 687 N N . ILE A 1 90 ? 0.270 -31.559 0.419 1.00 87.62 90 ILE A N 1
ATOM 688 C CA . ILE A 1 90 ? -0.977 -32.048 -0.177 1.00 87.62 90 ILE A CA 1
ATOM 689 C C . ILE A 1 90 ? -1.111 -33.514 0.227 1.00 87.62 90 ILE A C 1
ATOM 691 O O . ILE A 1 90 ? -0.241 -34.321 -0.097 1.00 87.62 90 ILE A O 1
ATOM 695 N N . THR A 1 91 ? -2.158 -33.839 0.983 1.00 85.31 91 THR A N 1
ATOM 696 C CA . THR A 1 91 ? -2.458 -35.206 1.432 1.00 85.31 91 THR A CA 1
ATOM 697 C C . THR A 1 91 ? -3.501 -35.822 0.501 1.00 85.31 91 THR A C 1
ATOM 699 O O . THR A 1 91 ? -4.441 -35.130 0.110 1.00 85.31 91 THR A O 1
ATOM 702 N N . GLY A 1 92 ? -3.299 -37.085 0.119 1.00 72.06 92 GLY A N 1
ATOM 703 C CA . GLY A 1 92 ? -4.234 -37.885 -0.680 1.00 72.06 92 GLY A CA 1
ATOM 704 C C . GLY A 1 92 ? -4.990 -38.893 0.167 1.00 72.06 92 GLY A C 1
ATOM 705 O O . GLY A 1 92 ? -4.478 -39.224 1.262 1.00 72.06 92 GLY A O 1
#

Foldseek 3Di:
DDDDDPPPDPPPPVVVVVVVVVVVVVVLVVVLVVLLVVVVVCCVVCVVVVVVVCVVVVHDCPDPVNVVVVVVVSVDVSCPCVPDDDDDDDDD

InterPro domains:
  IPR027080 Protein Unc-13 [PTHR10480] (15-91)

Sequence (92 aa):
MSRLSRDVLIPHRGAAEKSMRHGAVDKAQAAMGAIRALIQRRLAERPDLFQFVASVFQTDVNSKQHTSALEFVEKSILAGASQWSAKIAITG

Solvent-accessible surface area (backbone atoms only — not comparable to full-atom values): 5767 Å² total; per-residue (Å²): 139,78,91,77,78,96,73,80,83,76,84,55,64,67,56,53,54,50,48,52,54,48,56,52,50,53,51,51,50,51,51,48,50,52,51,52,52,50,52,55,49,49,51,70,77,44,51,63,59,58,53,49,51,28,59,75,68,73,46,61,80,87,37,69,65,46,54,50,48,53,54,51,48,55,51,48,61,70,50,52,66,82,82,62,84,83,89,85,82,88,86,131